Protein AF-A0A2N1M405-F1 (afdb_monomer_lite)

Radius of gyration: 20.28 Å; chains: 1; bounding box: 33×36×59 Å

Sequence (162 aa):
MLTLVSSTKTALKESILSHIDNSETHIDNQEINDLDIWDINIDNNKFTFIDLIKGFIPKNLSHFIDHFSKQKKLTSKILYQFRMKMGHHIFHEYWLKRCQEMEKKDKDLGINKNLKKRHYGVDCLYRLRQQSTINKYEDLIGIRNNIYYGSDILGYYDSCTP

Structure (mmCIF, N/CA/C/O backbone):
data_AF-A0A2N1M405-F1
#
_entry.id   AF-A0A2N1M405-F1
#
loop_
_atom_site.group_PDB
_atom_site.id
_atom_site.type_symbol
_atom_site.label_atom_id
_atom_site.label_alt_id
_atom_site.label_comp_id
_atom_site.label_asym_id
_atom_site.label_entity_id
_atom_site.label_seq_id
_atom_site.pdbx_PDB_ins_code
_atom_site.Cartn_x
_atom_site.Cartn_y
_atom_site.Cartn_z
_atom_site.occupancy
_atom_site.B_iso_or_equiv
_atom_site.auth_seq_id
_atom_site.auth_comp_id
_atom_site.auth_asym_id
_atom_site.auth_atom_id
_atom_site.pdbx_PDB_model_num
ATOM 1 N N . MET A 1 1 ? 8.807 -7.601 0.380 1.00 72.06 1 MET A N 1
ATOM 2 C CA . MET A 1 1 ? 7.364 -7.778 0.670 1.00 72.06 1 MET A CA 1
ATOM 3 C C . MET A 1 1 ? 7.105 -7.894 2.165 1.00 72.06 1 MET A C 1
ATOM 5 O O . MET A 1 1 ? 6.517 -6.971 2.701 1.00 72.06 1 MET A O 1
ATOM 9 N N . LEU A 1 2 ? 7.611 -8.910 2.876 1.00 79.75 2 LEU A N 1
ATOM 10 C CA . LEU A 1 2 ? 7.424 -9.008 4.340 1.00 79.75 2 LEU A CA 1
ATOM 11 C C . LEU A 1 2 ? 7.992 -7.802 5.119 1.00 79.75 2 LEU A C 1
ATOM 13 O O . LEU A 1 2 ? 7.350 -7.291 6.032 1.00 79.75 2 LEU A O 1
ATOM 17 N N . THR A 1 3 ? 9.149 -7.284 4.698 1.00 86.38 3 THR A N 1
ATOM 18 C CA . THR A 1 3 ? 9.740 -6.050 5.246 1.00 86.38 3 THR A CA 1
ATOM 19 C C . THR A 1 3 ? 8.859 -4.818 5.026 1.00 86.38 3 THR A C 1
ATOM 21 O O . THR A 1 3 ? 8.759 -3.978 5.913 1.00 86.38 3 THR A O 1
ATOM 24 N N . LEU A 1 4 ? 8.177 -4.738 3.877 1.00 89.69 4 LEU A N 1
ATOM 25 C CA . LEU A 1 4 ? 7.254 -3.654 3.538 1.00 89.69 4 LEU A CA 1
ATOM 26 C C . LEU A 1 4 ? 5.965 -3.726 4.363 1.00 89.69 4 LEU A C 1
ATOM 28 O O . LEU A 1 4 ? 5.476 -2.700 4.823 1.00 89.69 4 LEU A O 1
ATOM 32 N N . VAL A 1 5 ? 5.422 -4.926 4.578 1.00 93.62 5 VAL A N 1
ATOM 33 C CA . VAL A 1 5 ? 4.269 -5.115 5.471 1.00 93.62 5 VAL A CA 1
ATOM 34 C C . VAL A 1 5 ? 4.625 -4.641 6.879 1.00 93.62 5 VAL A C 1
ATOM 36 O O . VAL A 1 5 ? 3.884 -3.858 7.465 1.00 93.62 5 VAL A O 1
ATOM 39 N N . SER A 1 6 ? 5.789 -5.048 7.396 1.00 93.31 6 SER A N 1
ATOM 40 C CA . SER A 1 6 ? 6.266 -4.625 8.718 1.00 93.31 6 SER A CA 1
ATOM 41 C C . SER A 1 6 ? 6.435 -3.103 8.819 1.00 93.31 6 SER A C 1
ATOM 43 O O . SER A 1 6 ? 5.869 -2.483 9.718 1.00 93.31 6 SER A O 1
ATOM 45 N N . SER A 1 7 ? 7.115 -2.466 7.856 1.00 92.56 7 SER A N 1
ATOM 46 C CA . SER A 1 7 ? 7.279 -1.004 7.856 1.00 92.56 7 SER A CA 1
ATOM 47 C C . SER A 1 7 ? 5.945 -0.263 7.728 1.00 92.56 7 SER A C 1
ATOM 49 O O . SER A 1 7 ? 5.760 0.785 8.345 1.00 92.56 7 SER A O 1
ATOM 51 N N . THR A 1 8 ? 4.983 -0.827 6.994 1.00 95.12 8 THR A N 1
ATOM 52 C CA . THR A 1 8 ? 3.641 -0.248 6.847 1.00 95.12 8 THR A CA 1
ATOM 53 C C . THR A 1 8 ? 2.829 -0.356 8.137 1.00 95.12 8 THR A C 1
ATOM 55 O O . THR A 1 8 ? 2.156 0.605 8.508 1.00 95.12 8 THR A O 1
ATOM 58 N N . LYS A 1 9 ? 2.929 -1.471 8.870 1.00 95.75 9 LYS A N 1
ATOM 59 C CA . LYS A 1 9 ? 2.331 -1.614 10.209 1.00 95.75 9 LYS A CA 1
ATOM 60 C C . LYS A 1 9 ? 2.883 -0.567 11.180 1.00 95.75 9 LYS A C 1
ATOM 62 O O . LYS A 1 9 ? 2.110 0.095 11.871 1.00 95.75 9 LYS A O 1
ATOM 67 N N . THR A 1 10 ? 4.199 -0.354 11.176 1.00 93.88 10 THR A N 1
ATOM 68 C CA . THR A 1 10 ? 4.841 0.705 11.970 1.00 93.88 10 THR A CA 1
ATOM 69 C C . THR A 1 10 ? 4.336 2.090 11.568 1.00 93.88 10 THR A C 1
ATOM 71 O O . THR A 1 10 ? 3.941 2.870 12.431 1.00 93.88 10 THR A O 1
ATOM 74 N N . ALA A 1 11 ? 4.258 2.378 10.265 1.00 94.31 11 ALA A N 1
ATOM 75 C CA . ALA A 1 11 ? 3.746 3.652 9.769 1.00 94.31 11 ALA A CA 1
ATOM 76 C C . ALA A 1 11 ? 2.297 3.912 10.213 1.00 94.31 11 ALA A C 1
ATOM 78 O O . ALA A 1 11 ? 1.979 5.036 10.598 1.00 94.31 11 ALA A O 1
ATOM 79 N N . LEU A 1 12 ? 1.435 2.885 10.209 1.00 95.44 12 LEU A N 1
ATOM 80 C CA . LEU A 1 12 ? 0.066 2.983 10.722 1.00 95.44 12 LEU A CA 1
ATOM 81 C C . LEU A 1 12 ? 0.061 3.364 12.205 1.00 95.44 12 LEU A C 1
ATOM 83 O O . LEU A 1 12 ? -0.598 4.333 12.582 1.00 95.44 12 LEU A O 1
ATOM 87 N N . LYS A 1 13 ? 0.834 2.643 13.027 1.00 93.38 13 LYS A N 1
ATOM 88 C CA . LYS A 1 13 ? 0.937 2.905 14.468 1.00 93.38 13 LYS A CA 1
ATOM 89 C C . LYS A 1 13 ? 1.383 4.337 14.747 1.00 93.38 13 LYS A C 1
ATOM 91 O O . LYS A 1 13 ? 0.720 5.062 15.483 1.00 93.38 13 LYS A O 1
ATOM 96 N N . GLU A 1 14 ? 2.472 4.769 14.120 1.00 92.25 14 GLU A N 1
ATOM 97 C CA . GLU A 1 14 ? 2.995 6.124 14.287 1.00 92.25 14 GLU A CA 1
ATOM 98 C C . GLU A 1 14 ? 2.006 7.198 13.828 1.00 92.25 14 GLU A C 1
ATOM 100 O O . GLU A 1 14 ? 1.925 8.255 14.445 1.00 92.25 14 GLU A O 1
ATOM 105 N N . SER A 1 15 ? 1.272 6.963 12.735 1.00 93.62 15 SER A N 1
ATOM 106 C CA . SER A 1 15 ? 0.279 7.917 12.234 1.00 93.62 15 SER A CA 1
ATOM 107 C C . SER A 1 15 ? -0.887 8.108 13.197 1.00 93.62 15 SER A C 1
ATOM 109 O O . SER A 1 15 ? -1.403 9.222 13.289 1.00 93.62 15 SER A O 1
ATOM 111 N N . ILE A 1 16 ? -1.298 7.055 13.908 1.00 92.56 16 ILE A N 1
ATOM 112 C CA . ILE A 1 16 ? -2.321 7.153 14.953 1.00 92.56 16 ILE A CA 1
ATOM 113 C C . ILE A 1 16 ? -1.750 7.918 16.153 1.00 92.56 16 ILE A C 1
ATOM 115 O O . ILE A 1 16 ? -2.328 8.921 16.568 1.00 92.56 16 ILE A O 1
ATOM 119 N N . LEU A 1 17 ? -0.584 7.501 16.659 1.00 90.25 17 LEU A N 1
ATOM 120 C CA . LEU A 1 17 ? 0.038 8.098 17.846 1.00 90.25 17 LEU A CA 1
ATOM 121 C C . LEU A 1 17 ? 0.400 9.576 17.660 1.00 90.25 17 LEU A C 1
ATOM 123 O O . LEU A 1 17 ? 0.267 10.354 18.593 1.00 90.25 17 LEU A O 1
ATOM 127 N N . SER A 1 18 ? 0.788 10.004 16.455 1.00 89.25 18 SER A N 1
ATOM 128 C CA . SER A 1 18 ? 1.134 11.410 16.205 1.00 89.25 18 SER A CA 1
ATOM 129 C C . SER A 1 18 ? -0.066 12.368 16.213 1.00 89.25 18 SER A C 1
ATOM 131 O O . SER A 1 18 ? 0.123 13.568 16.038 1.00 89.25 18 SER A O 1
ATOM 133 N N . HIS A 1 19 ? -1.297 11.857 16.309 1.00 86.38 19 HIS A N 1
ATOM 134 C CA . HIS A 1 19 ? -2.531 12.649 16.249 1.00 86.38 19 HIS A CA 1
ATOM 135 C C . HIS A 1 19 ? -3.447 12.447 17.459 1.00 86.38 19 HIS A C 1
ATOM 137 O O . HIS A 1 19 ? -4.483 13.110 17.542 1.00 86.38 19 HIS A O 1
ATOM 143 N N . ILE A 1 20 ? -3.100 11.530 18.363 1.00 85.00 20 ILE A N 1
ATOM 144 C CA . ILE A 1 20 ? -3.889 11.204 19.549 1.00 85.00 20 ILE A CA 1
ATOM 145 C C . ILE A 1 20 ? -2.985 11.406 20.762 1.00 85.00 20 ILE A C 1
ATOM 147 O O . ILE A 1 20 ? -2.171 10.554 21.098 1.00 85.00 20 ILE A O 1
ATOM 151 N N . ASP A 1 21 ? -3.122 12.572 21.387 1.00 66.12 21 ASP A N 1
ATOM 152 C CA . ASP A 1 21 ? -2.175 13.128 22.365 1.00 66.12 21 ASP A CA 1
ATOM 153 C C . ASP A 1 21 ? -2.465 12.696 23.817 1.00 66.12 21 ASP A C 1
ATOM 155 O O . ASP A 1 21 ? -2.302 13.464 24.760 1.00 66.12 21 ASP A O 1
ATOM 159 N N . ASN A 1 22 ? -2.941 11.463 24.020 1.00 62.97 22 ASN A N 1
ATOM 160 C CA . ASN A 1 22 ? -3.292 10.968 25.353 1.00 62.97 22 ASN A CA 1
ATOM 161 C C . ASN A 1 22 ? -2.322 9.876 25.799 1.00 62.97 22 ASN A C 1
ATOM 163 O O . ASN A 1 22 ? -2.239 8.825 25.159 1.00 62.97 22 ASN A O 1
ATOM 167 N N . SER A 1 23 ? -1.695 10.085 26.961 1.00 59.22 23 SER A N 1
ATOM 168 C CA . SER A 1 23 ? -0.844 9.130 27.692 1.00 59.22 23 SER A CA 1
ATOM 169 C C . SER A 1 23 ? -1.508 7.775 27.989 1.00 59.22 23 SER A C 1
ATOM 171 O O . SER A 1 23 ? -0.832 6.847 28.419 1.00 59.22 23 SER A O 1
ATOM 173 N N . GLU A 1 24 ? -2.815 7.648 27.748 1.00 60.34 24 GLU A N 1
ATOM 174 C CA . GLU A 1 24 ? -3.619 6.437 27.948 1.00 60.34 24 GLU A CA 1
ATOM 175 C C . GLU A 1 24 ? -3.900 5.648 26.655 1.00 60.34 24 GLU A C 1
ATOM 177 O O . GLU A 1 24 ? -4.451 4.550 26.716 1.00 60.34 24 GLU A O 1
ATOM 182 N N . THR A 1 25 ? -3.543 6.167 25.473 1.00 70.62 25 THR A N 1
ATOM 183 C CA . THR A 1 25 ? -3.842 5.479 24.204 1.00 70.62 25 THR A CA 1
ATOM 184 C C . THR A 1 25 ? -2.810 4.388 23.939 1.00 70.62 25 THR A C 1
ATOM 186 O O . THR A 1 25 ? -1.793 4.609 23.280 1.00 70.62 25 THR A O 1
ATOM 189 N N . HIS A 1 26 ? -3.066 3.190 24.457 1.00 77.19 26 HIS A N 1
ATOM 190 C CA . HIS A 1 26 ? -2.270 2.010 24.148 1.00 77.19 26 HIS A CA 1
ATOM 191 C C . HIS A 1 26 ? -2.785 1.351 22.864 1.00 77.19 26 HIS A C 1
ATOM 193 O O . HIS A 1 26 ? -3.919 0.884 22.819 1.00 77.19 26 HIS A O 1
ATOM 199 N N . ILE A 1 27 ? -1.945 1.307 21.828 1.00 84.06 27 ILE A N 1
ATOM 200 C CA . ILE A 1 27 ? -2.219 0.540 20.607 1.00 84.06 27 ILE A CA 1
ATOM 201 C C . ILE A 1 27 ? -1.428 -0.758 20.693 1.00 84.06 27 ILE A C 1
ATOM 203 O O . ILE A 1 27 ? -0.187 -0.737 20.619 1.00 84.06 27 ILE A O 1
ATOM 207 N N . ASP A 1 28 ? -2.141 -1.873 20.836 1.00 86.62 28 ASP A N 1
ATOM 208 C CA . ASP A 1 28 ? -1.515 -3.185 20.832 1.00 86.62 28 ASP A CA 1
ATOM 209 C C . ASP A 1 28 ? -1.042 -3.528 19.410 1.00 86.62 28 ASP A C 1
ATOM 211 O O . ASP A 1 28 ? -1.740 -3.343 18.410 1.00 86.62 28 ASP A O 1
ATOM 215 N N . ASN A 1 29 ? 0.188 -4.031 19.308 1.00 88.25 29 ASN A N 1
ATOM 216 C CA . ASN A 1 29 ? 0.705 -4.535 18.042 1.00 88.25 29 ASN A CA 1
ATOM 217 C C . ASN A 1 29 ? -0.132 -5.718 17.538 1.00 88.25 29 ASN A C 1
ATOM 219 O O . ASN A 1 29 ? -0.214 -5.912 16.325 1.00 88.25 29 ASN A O 1
ATOM 223 N N . GLN A 1 30 ? -0.750 -6.486 18.442 1.00 91.56 30 GLN A N 1
ATOM 224 C CA . GLN A 1 30 ? -1.631 -7.581 18.063 1.00 91.56 30 GLN A CA 1
ATOM 225 C C . GLN A 1 30 ? -2.883 -7.074 17.337 1.00 91.56 30 GLN A C 1
ATOM 227 O O . GLN A 1 30 ? -3.176 -7.570 16.255 1.00 91.56 30 GLN A O 1
ATOM 232 N N . GLU A 1 31 ? -3.527 -6.007 17.821 1.00 91.56 31 GLU A N 1
ATOM 233 C CA . GLU A 1 31 ? -4.692 -5.407 17.149 1.00 91.56 31 GLU A CA 1
ATOM 234 C C . GLU A 1 31 ? -4.364 -4.935 15.724 1.00 91.56 31 GLU A C 1
ATOM 236 O O . GLU A 1 31 ? -5.164 -5.096 14.804 1.00 91.56 31 GLU A O 1
ATOM 241 N N . ILE A 1 32 ? -3.158 -4.390 15.511 1.00 94.44 32 ILE A N 1
ATOM 242 C CA . ILE A 1 32 ? -2.683 -4.041 14.165 1.00 94.44 32 ILE A CA 1
ATOM 243 C C . ILE A 1 32 ? -2.473 -5.304 13.327 1.00 94.44 32 ILE A C 1
ATOM 245 O O . ILE A 1 32 ? -2.821 -5.315 12.147 1.00 94.44 32 ILE A O 1
ATOM 249 N N . ASN A 1 33 ? -1.880 -6.354 13.896 1.00 93.69 33 ASN A N 1
ATOM 250 C CA . ASN A 1 33 ? -1.606 -7.604 13.189 1.00 93.69 33 ASN A CA 1
ATOM 251 C C . ASN A 1 33 ? -2.879 -8.343 12.765 1.00 93.69 33 ASN A C 1
ATOM 253 O O . ASN A 1 33 ? -2.858 -8.965 11.703 1.00 93.69 33 ASN A O 1
ATOM 257 N N . ASP A 1 34 ? -3.949 -8.224 13.547 1.00 94.00 34 ASP A N 1
ATOM 258 C CA . ASP A 1 34 ? -5.231 -8.895 13.328 1.00 94.00 34 ASP A CA 1
ATOM 259 C C . ASP A 1 34 ? -6.081 -8.237 12.226 1.00 94.00 34 ASP A C 1
ATOM 261 O O . ASP A 1 34 ? -7.094 -8.793 11.799 1.00 94.00 34 ASP A O 1
ATOM 265 N N . LEU A 1 35 ? -5.676 -7.067 11.715 1.00 94.50 35 LEU A N 1
ATOM 266 C CA . LEU A 1 35 ? -6.322 -6.472 10.547 1.00 94.50 35 LEU A CA 1
ATOM 267 C C . LEU A 1 35 ? -6.145 -7.376 9.318 1.00 94.50 35 LEU A C 1
ATOM 269 O O . LEU A 1 35 ? -5.031 -7.597 8.842 1.00 94.50 35 LEU A O 1
ATOM 273 N N . ASP A 1 36 ? -7.261 -7.813 8.735 1.00 92.62 36 ASP A N 1
ATOM 274 C CA . ASP A 1 36 ? -7.297 -8.588 7.487 1.00 92.62 36 ASP A CA 1
ATOM 275 C C . ASP A 1 36 ? -7.034 -7.699 6.254 1.00 92.62 36 ASP A C 1
ATOM 277 O O . ASP A 1 36 ? -7.907 -7.437 5.429 1.00 92.62 36 ASP A O 1
ATOM 281 N N . ILE A 1 37 ? -5.838 -7.107 6.206 1.00 94.50 37 ILE A N 1
ATOM 282 C CA . ILE A 1 37 ? -5.365 -6.213 5.135 1.00 94.50 37 ILE A CA 1
ATOM 283 C C . ILE A 1 37 ? -3.900 -6.477 4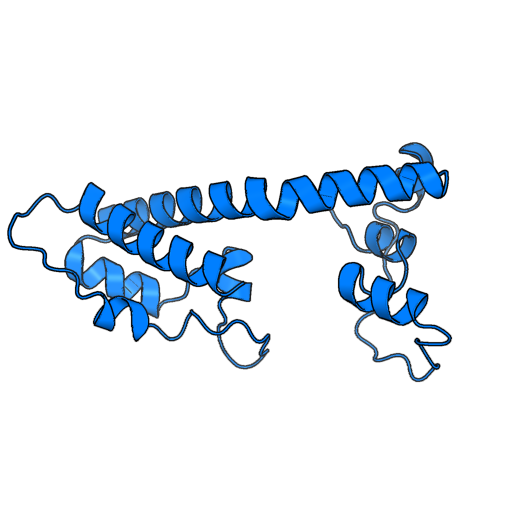.754 1.00 94.50 37 ILE A C 1
ATOM 285 O O . ILE A 1 37 ? -3.354 -5.793 3.891 1.00 94.50 37 ILE A O 1
ATOM 289 N N . TRP A 1 38 ? -3.242 -7.432 5.422 1.00 95.31 38 TRP A N 1
ATOM 290 C CA . TRP A 1 38 ? -1.800 -7.680 5.305 1.00 95.31 38 TRP A CA 1
ATOM 291 C C . TRP A 1 38 ? -1.432 -8.835 4.369 1.00 95.31 38 TRP A C 1
ATOM 293 O O . TRP A 1 38 ? -0.241 -9.071 4.159 1.00 95.31 38 TRP A O 1
ATOM 303 N N . ASP A 1 39 ? -2.414 -9.552 3.810 1.00 92.81 39 ASP A N 1
ATOM 304 C CA . ASP A 1 39 ? -2.146 -10.650 2.878 1.00 92.81 39 ASP A CA 1
ATOM 305 C C . ASP A 1 39 ? -1.472 -10.120 1.609 1.00 92.81 39 ASP A C 1
ATOM 307 O O . ASP A 1 39 ? -1.948 -9.189 0.961 1.00 92.81 39 ASP A O 1
ATOM 311 N N . ILE A 1 40 ? -0.334 -10.711 1.268 1.00 91.06 40 ILE A N 1
ATOM 312 C CA . ILE A 1 40 ? 0.487 -10.317 0.125 1.00 91.06 40 ILE A CA 1
ATOM 313 C C . ILE A 1 40 ? 0.104 -11.046 -1.165 1.00 91.06 40 ILE A C 1
ATOM 315 O O . ILE A 1 40 ? 0.581 -10.668 -2.237 1.00 91.06 40 ILE A O 1
ATOM 319 N N . ASN A 1 41 ? -0.717 -12.092 -1.069 1.00 87.69 41 ASN A N 1
ATOM 320 C CA . ASN A 1 41 ? -1.177 -12.850 -2.221 1.00 87.69 41 ASN A CA 1
ATOM 321 C C . ASN A 1 41 ? -2.357 -12.129 -2.859 1.00 87.69 41 ASN A C 1
ATOM 323 O O . ASN A 1 41 ? -3.303 -11.758 -2.173 1.00 87.69 41 ASN A O 1
ATOM 327 N N . ILE A 1 42 ? -2.300 -11.941 -4.177 1.00 83.31 42 ILE A N 1
ATOM 328 C CA . ILE A 1 42 ? -3.407 -11.346 -4.925 1.00 83.31 42 ILE A CA 1
ATOM 329 C C . ILE A 1 42 ? -4.594 -12.305 -4.874 1.00 83.31 42 ILE A C 1
ATOM 331 O O . ILE A 1 42 ? -4.477 -13.465 -5.265 1.00 83.31 42 ILE A O 1
ATOM 335 N N . ASP A 1 43 ? -5.738 -11.786 -4.455 1.00 81.94 43 ASP A N 1
ATOM 336 C CA . ASP A 1 43 ? -7.012 -12.485 -4.451 1.00 81.94 43 ASP A CA 1
ATOM 337 C C . ASP A 1 43 ? -8.084 -11.506 -4.936 1.00 81.94 43 ASP A C 1
ATOM 339 O O . ASP A 1 43 ? -8.159 -10.373 -4.474 1.00 81.94 43 ASP A O 1
ATOM 343 N N . ASN A 1 44 ? -8.887 -11.921 -5.913 1.00 84.12 44 ASN A N 1
ATOM 344 C CA . ASN A 1 44 ? -9.929 -11.066 -6.484 1.00 84.12 44 ASN A CA 1
ATOM 345 C C . ASN A 1 44 ? -11.202 -11.032 -5.627 1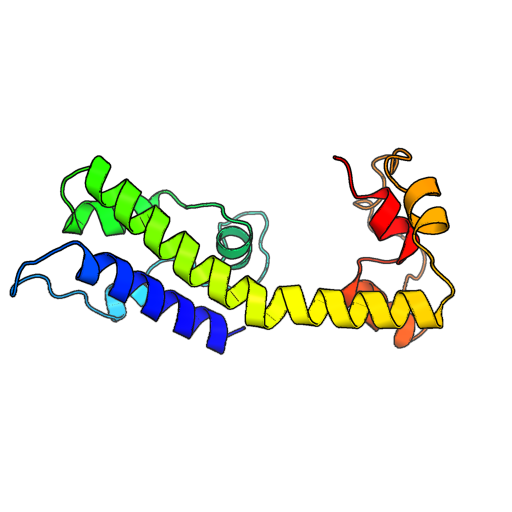.00 84.12 44 ASN A C 1
ATOM 347 O O . ASN A 1 44 ? -12.074 -10.202 -5.873 1.00 84.12 44 ASN A O 1
ATOM 351 N N . ASN A 1 45 ? -11.328 -11.938 -4.655 1.00 89.31 45 ASN A N 1
ATOM 352 C CA . ASN A 1 45 ? -12.525 -12.089 -3.833 1.00 89.31 45 ASN A CA 1
ATOM 353 C C . ASN A 1 45 ? -12.401 -11.419 -2.460 1.00 89.31 45 ASN A C 1
ATOM 355 O O . ASN A 1 45 ? -13.395 -11.321 -1.741 1.00 89.31 45 ASN A O 1
ATOM 359 N N . LYS A 1 46 ? -11.205 -10.957 -2.081 1.00 89.12 46 LYS A N 1
ATOM 360 C CA . LYS A 1 46 ? -10.957 -10.286 -0.802 1.00 89.12 46 LYS A CA 1
ATOM 361 C C . LYS A 1 46 ? -9.989 -9.125 -0.965 1.00 89.12 46 LYS A C 1
ATOM 363 O O . LYS A 1 46 ? -9.250 -9.040 -1.937 1.00 89.12 46 LYS A O 1
ATOM 368 N N . PHE A 1 47 ? -10.002 -8.230 0.014 1.00 91.50 47 PHE A N 1
ATOM 369 C CA . PHE A 1 47 ? -9.042 -7.140 0.078 1.00 91.50 47 PHE A CA 1
ATOM 370 C C . PHE A 1 47 ? -7.661 -7.679 0.466 1.00 91.50 47 PHE A C 1
ATOM 372 O O . PHE A 1 47 ? -7.546 -8.495 1.377 1.00 91.50 47 PHE A O 1
ATOM 379 N N . THR A 1 48 ? -6.611 -7.201 -0.197 1.00 93.19 48 THR A N 1
ATOM 380 C CA . THR A 1 48 ? -5.231 -7.627 0.069 1.00 93.19 48 THR A CA 1
ATOM 381 C C . THR A 1 48 ? -4.321 -6.428 0.312 1.00 93.19 48 THR A C 1
ATOM 383 O O . THR A 1 48 ? -4.644 -5.283 -0.014 1.00 93.19 48 THR A O 1
ATOM 386 N N . PHE A 1 49 ? -3.120 -6.681 0.826 1.00 93.88 49 PHE A N 1
ATOM 387 C CA . PHE A 1 49 ? -2.092 -5.655 0.988 1.00 93.88 49 PHE A CA 1
ATOM 388 C C . PHE A 1 49 ? -1.723 -4.994 -0.345 1.00 93.88 49 PHE A C 1
ATOM 390 O O . PHE A 1 49 ? -1.383 -3.812 -0.392 1.00 93.88 49 PHE A O 1
ATOM 397 N N . ILE A 1 50 ? -1.841 -5.728 -1.454 1.00 90.50 50 ILE A N 1
ATOM 398 C CA . ILE A 1 50 ? -1.632 -5.186 -2.797 1.00 90.50 50 ILE A CA 1
ATOM 399 C C . ILE A 1 50 ? -2.651 -4.084 -3.115 1.00 90.50 50 ILE A C 1
ATOM 401 O O . ILE A 1 50 ? -2.299 -3.086 -3.745 1.00 90.50 50 ILE A O 1
ATOM 405 N N . ASP A 1 51 ? -3.896 -4.215 -2.664 1.00 90.06 51 ASP A N 1
ATOM 406 C CA . ASP A 1 51 ? -4.931 -3.202 -2.888 1.00 90.06 51 ASP A CA 1
ATOM 407 C C . ASP A 1 51 ? -4.706 -1.966 -2.017 1.00 90.06 51 ASP A C 1
ATOM 409 O O . ASP A 1 51 ? -4.895 -0.837 -2.480 1.00 90.06 51 ASP A O 1
ATOM 413 N N . LEU A 1 52 ? -4.170 -2.162 -0.810 1.00 92.19 52 LEU A N 1
ATOM 414 C CA . LEU A 1 52 ? -3.695 -1.071 0.037 1.00 92.19 52 LEU A CA 1
ATOM 415 C C . LEU A 1 52 ? -2.559 -0.285 -0.635 1.00 92.19 52 LEU A C 1
ATOM 417 O O . LEU A 1 52 ? -2.612 0.943 -0.691 1.00 92.19 52 LEU A O 1
ATOM 421 N N . ILE A 1 53 ? -1.575 -0.978 -1.222 1.00 90.25 53 ILE A N 1
ATOM 422 C CA . ILE A 1 53 ? -0.481 -0.363 -1.996 1.00 90.25 53 ILE A CA 1
ATOM 423 C C . ILE A 1 53 ? -1.023 0.450 -3.182 1.00 90.25 53 ILE A C 1
ATOM 425 O O . ILE A 1 53 ? -0.533 1.549 -3.447 1.00 90.25 53 ILE A O 1
ATOM 429 N N . LYS A 1 54 ? -2.047 -0.058 -3.882 1.00 84.94 54 LYS A N 1
ATOM 430 C CA . LYS A 1 54 ? -2.725 0.662 -4.978 1.00 84.94 54 LYS A CA 1
ATOM 431 C C . LYS A 1 54 ? -3.495 1.898 -4.495 1.00 84.94 54 LYS A C 1
ATOM 433 O O . LYS A 1 54 ? -3.897 2.726 -5.309 1.00 84.94 54 LYS A O 1
ATOM 438 N N . GLY A 1 55 ? -3.678 2.051 -3.185 1.00 86.12 55 GLY A N 1
ATOM 439 C CA . GLY A 1 55 ? -4.291 3.217 -2.562 1.00 86.12 55 GLY A CA 1
ATOM 440 C C . GLY A 1 55 ? -5.754 3.037 -2.174 1.00 86.12 55 GLY A C 1
ATOM 441 O O . GLY A 1 55 ? -6.373 4.027 -1.780 1.00 86.12 55 GLY A O 1
ATOM 442 N N . PHE A 1 56 ? -6.304 1.822 -2.252 1.00 91.12 56 PHE A N 1
ATOM 443 C CA . PHE A 1 56 ? -7.624 1.533 -1.702 1.00 91.12 56 PHE A CA 1
ATOM 444 C C . PHE A 1 56 ? -7.548 1.465 -0.175 1.00 91.12 56 PHE A C 1
ATOM 446 O O . PHE A 1 56 ? -6.644 0.852 0.385 1.00 91.12 56 PHE A O 1
ATOM 453 N N . ILE A 1 57 ? -8.508 2.090 0.505 1.00 93.31 57 ILE A N 1
ATOM 454 C CA . ILE A 1 57 ? -8.599 2.077 1.967 1.00 93.31 57 ILE A CA 1
ATOM 455 C C . ILE A 1 57 ? -9.826 1.255 2.360 1.00 93.31 57 ILE A C 1
ATOM 457 O O . ILE A 1 57 ? -10.947 1.654 2.034 1.00 93.31 57 ILE A O 1
ATOM 461 N N . PRO A 1 58 ? -9.653 0.119 3.051 1.00 94.62 58 PRO A N 1
ATOM 462 C CA . PRO A 1 58 ? -10.775 -0.715 3.426 1.00 94.62 58 PRO A CA 1
ATOM 463 C C . PRO A 1 58 ? -11.510 -0.125 4.638 1.00 94.62 58 PRO A C 1
ATOM 465 O O . PRO A 1 58 ? -10.962 0.612 5.468 1.00 94.62 58 PRO A O 1
ATOM 468 N N . LYS A 1 59 ? -12.801 -0.447 4.738 1.00 93.00 59 LYS A N 1
ATOM 469 C CA . LYS A 1 59 ? -13.685 0.091 5.779 1.00 93.00 59 LYS A CA 1
ATOM 470 C C . LYS A 1 59 ? -13.256 -0.348 7.187 1.00 93.00 59 LYS A C 1
ATOM 472 O O . LYS A 1 59 ? -13.363 0.445 8.117 1.00 93.00 59 LYS A O 1
ATOM 477 N N . ASN A 1 60 ? -12.736 -1.569 7.339 1.00 93.94 60 ASN A N 1
ATOM 478 C CA . ASN A 1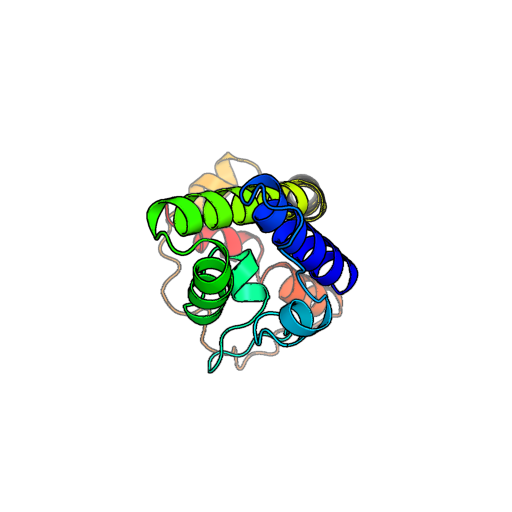 60 ? -12.217 -2.085 8.612 1.00 93.94 60 ASN A CA 1
ATOM 479 C C . ASN A 1 60 ? -11.046 -1.240 9.149 1.00 93.94 60 ASN A C 1
ATOM 481 O O . ASN A 1 60 ? -11.056 -0.891 10.323 1.00 93.94 60 ASN A O 1
ATOM 485 N N . LEU A 1 61 ? -10.109 -0.815 8.294 1.00 95.75 61 LEU A N 1
ATOM 486 C CA . LEU A 1 61 ? -9.010 0.078 8.676 1.00 95.75 61 LEU A CA 1
ATOM 487 C C . LEU A 1 61 ? -9.530 1.447 9.131 1.00 95.75 61 LEU A C 1
ATOM 489 O O . LEU A 1 61 ? -9.053 2.010 10.115 1.00 95.75 61 LEU A O 1
ATOM 493 N N . SER A 1 62 ? -10.540 1.974 8.436 1.00 95.06 62 SER A N 1
ATOM 494 C CA . SER A 1 62 ? -11.166 3.242 8.823 1.00 95.06 62 SER A CA 1
ATOM 495 C C . SER A 1 62 ? -11.846 3.137 10.191 1.00 95.06 62 SER A C 1
ATOM 497 O O . SER A 1 62 ? -11.662 4.019 11.022 1.00 95.06 62 SER A O 1
ATOM 499 N N . HIS A 1 63 ? -12.577 2.047 10.450 1.00 94.00 63 HIS A N 1
ATOM 500 C CA . HIS A 1 63 ? -13.205 1.789 11.751 1.00 94.00 63 HIS A CA 1
ATOM 501 C C . HIS A 1 63 ? -12.193 1.579 12.875 1.00 94.00 63 HIS A C 1
ATOM 503 O O . HIS A 1 63 ? -12.396 2.094 13.971 1.00 94.00 63 HIS A O 1
ATOM 509 N N . PHE A 1 64 ? -11.099 0.872 12.596 1.00 94.62 64 PHE A N 1
ATOM 510 C CA . PHE A 1 64 ? -10.005 0.692 13.543 1.00 94.62 64 PHE A CA 1
ATOM 511 C C . PHE A 1 64 ? -9.450 2.044 14.011 1.00 94.62 64 PHE A C 1
ATOM 513 O O . PHE A 1 64 ? -9.347 2.296 15.204 1.00 94.62 64 PHE A O 1
ATOM 520 N N . ILE A 1 65 ? -9.182 2.971 13.087 1.00 94.00 65 ILE A N 1
ATOM 521 C CA . ILE A 1 65 ? -8.682 4.313 13.433 1.00 94.00 65 ILE A CA 1
ATOM 522 C C . ILE A 1 65 ? -9.770 5.176 14.099 1.00 94.00 65 ILE A C 1
ATOM 524 O O . ILE A 1 65 ? -9.478 5.996 14.977 1.00 94.00 65 ILE A O 1
ATOM 528 N N . ASP A 1 66 ? -11.031 5.024 13.690 1.00 92.38 66 ASP A N 1
ATOM 529 C CA . ASP A 1 66 ? -12.172 5.735 14.283 1.00 92.38 66 ASP A CA 1
ATOM 530 C C . ASP A 1 66 ? -12.340 5.396 15.773 1.00 92.38 66 ASP A C 1
ATOM 532 O O . ASP A 1 66 ? -12.630 6.291 16.566 1.00 92.38 66 ASP A O 1
ATOM 536 N N . HIS A 1 67 ? -12.038 4.155 16.180 1.00 89.94 67 HIS A N 1
ATOM 537 C CA . HIS A 1 67 ? -12.063 3.727 17.584 1.00 89.94 67 HIS A CA 1
ATOM 538 C C . HIS A 1 67 ? -11.184 4.604 18.491 1.00 89.94 67 HIS A C 1
ATOM 540 O O . HIS A 1 67 ? -11.607 5.005 19.577 1.00 89.94 67 HIS A O 1
ATOM 546 N N . PHE A 1 68 ? -9.986 4.961 18.020 1.00 88.19 68 PHE A N 1
ATOM 547 C CA . PHE A 1 68 ? -9.064 5.808 18.776 1.00 88.19 68 PHE A CA 1
ATOM 548 C C . PHE A 1 68 ? -9.389 7.297 18.623 1.00 88.19 68 PHE A C 1
ATOM 550 O O . PHE A 1 68 ? -9.355 8.056 19.590 1.00 88.19 68 PHE A O 1
ATOM 557 N N . SER A 1 69 ? -9.704 7.735 17.403 1.00 87.75 69 SER A N 1
ATOM 558 C CA . SER A 1 69 ? -9.867 9.161 17.095 1.00 87.75 69 SER A CA 1
ATOM 559 C C . SER A 1 69 ? -11.213 9.747 17.531 1.00 87.75 69 SER A C 1
ATOM 561 O O . SER A 1 69 ? -11.287 10.950 17.787 1.00 87.75 69 SER A O 1
ATOM 563 N N . LYS A 1 70 ? -12.277 8.930 17.596 1.00 83.25 70 LYS A N 1
ATOM 564 C CA . LYS A 1 70 ? -13.660 9.301 17.969 1.00 83.25 70 LYS A CA 1
ATOM 565 C C . LYS A 1 70 ? -14.252 10.473 17.165 1.00 83.25 70 LYS A C 1
ATOM 567 O O . LYS A 1 70 ? -15.279 11.040 17.536 1.00 83.25 70 LYS A O 1
ATOM 572 N N . GLN A 1 71 ? -13.598 10.869 16.073 1.00 87.69 71 GLN A N 1
ATOM 573 C CA . GLN A 1 71 ? -13.938 12.020 15.247 1.00 87.69 71 GLN A CA 1
ATOM 574 C C . GLN A 1 71 ? -13.536 11.748 13.797 1.00 87.69 71 GLN A C 1
ATOM 576 O O . GLN A 1 71 ? -12.351 11.754 13.461 1.00 87.69 71 GLN A O 1
ATOM 581 N N . LYS A 1 72 ? -14.522 11.663 12.896 1.00 89.81 72 LYS A N 1
ATOM 582 C CA . LYS A 1 72 ? -14.308 11.378 11.462 1.00 89.81 72 LYS A CA 1
ATOM 583 C C . L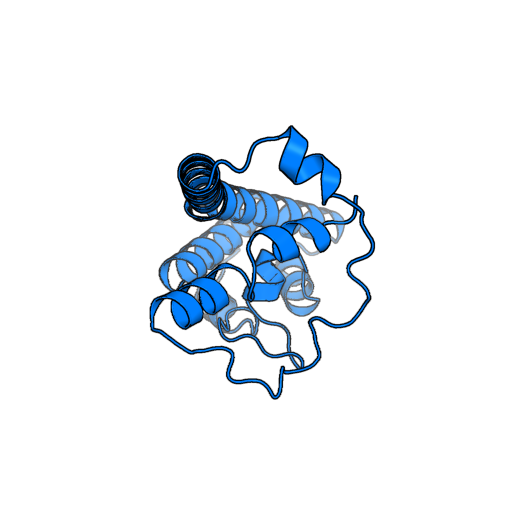YS A 1 72 ? -13.257 12.268 10.788 1.00 89.81 72 LYS A C 1
ATOM 585 O O . LYS A 1 72 ? -12.501 11.816 9.925 1.00 89.81 72 LYS A O 1
ATOM 590 N N . LYS A 1 73 ? -13.199 13.552 11.166 1.00 92.69 73 LYS A N 1
ATOM 591 C CA . LYS A 1 73 ? -12.219 14.510 10.624 1.00 92.69 73 LYS A CA 1
ATOM 592 C C . LYS A 1 73 ? -10.790 14.138 11.028 1.00 92.69 73 LYS A C 1
ATOM 594 O O . LYS A 1 73 ? -9.878 14.273 10.217 1.00 92.69 73 LYS A O 1
ATOM 599 N N . LEU A 1 74 ? -10.600 13.665 12.258 1.00 92.69 74 LEU A N 1
ATOM 600 C CA . LEU A 1 74 ? -9.310 13.206 12.758 1.00 92.69 74 LEU A CA 1
ATOM 601 C C . LEU A 1 74 ? -8.932 11.855 12.137 1.00 92.69 74 LEU A C 1
ATOM 603 O O . LEU A 1 74 ? -7.815 11.724 11.647 1.00 92.69 74 LEU A O 1
ATOM 607 N N . THR A 1 75 ? -9.877 10.915 12.023 1.00 94.81 75 THR A N 1
ATOM 608 C CA . THR A 1 75 ? -9.690 9.647 11.291 1.00 94.81 75 THR A CA 1
ATOM 609 C C . THR A 1 75 ? -9.174 9.891 9.874 1.00 94.81 75 THR A C 1
ATOM 611 O O . THR A 1 75 ? -8.196 9.285 9.446 1.00 94.81 75 THR A O 1
ATOM 614 N N . SER A 1 76 ? -9.787 10.841 9.160 1.00 94.69 76 SER A N 1
ATOM 615 C CA . SER A 1 76 ? -9.396 11.199 7.792 1.00 94.69 76 SER A CA 1
ATOM 616 C C . SER A 1 76 ? -7.978 11.777 7.726 1.00 94.69 76 SER A C 1
ATOM 618 O O . SER A 1 76 ? -7.222 11.450 6.812 1.00 94.69 76 SER A O 1
ATOM 620 N N . LYS A 1 77 ? -7.584 12.603 8.707 1.00 95.25 77 LYS A N 1
ATOM 621 C CA . LYS A 1 77 ? -6.211 13.128 8.811 1.00 95.25 77 LYS A CA 1
ATOM 622 C C . LYS A 1 77 ? -5.194 12.015 9.072 1.00 95.25 77 LYS A C 1
ATOM 624 O O . LYS A 1 77 ? -4.155 11.992 8.416 1.00 95.25 77 LYS A O 1
ATOM 629 N N . ILE A 1 78 ? -5.503 11.089 9.980 1.00 95.69 78 ILE A N 1
ATOM 630 C CA . ILE A 1 78 ? -4.638 9.946 10.298 1.00 95.69 78 ILE A CA 1
ATOM 631 C C . ILE A 1 78 ? -4.470 9.050 9.067 1.00 95.69 78 ILE A C 1
ATOM 633 O O . ILE A 1 78 ? -3.342 8.729 8.701 1.00 95.69 78 ILE A O 1
ATOM 637 N N . LEU A 1 79 ? -5.566 8.710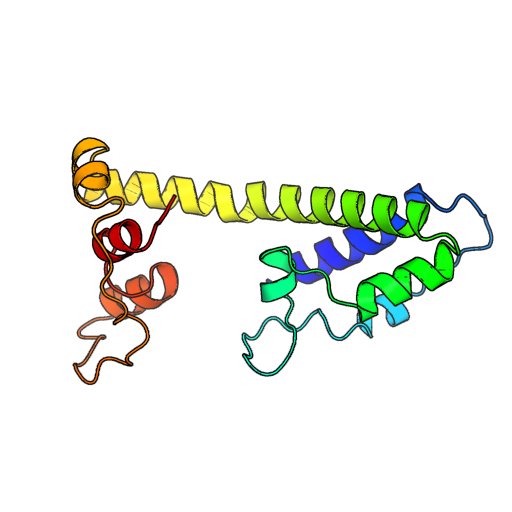 8.380 1.00 95.94 79 LEU A N 1
ATOM 638 C CA . LEU A 1 79 ? -5.542 7.928 7.140 1.00 95.94 79 LEU A CA 1
ATOM 639 C C . LEU A 1 79 ? -4.706 8.599 6.046 1.00 95.94 79 LEU A C 1
ATOM 641 O O . LEU A 1 79 ? -3.919 7.932 5.376 1.00 95.94 79 LEU A O 1
ATOM 645 N N . TYR A 1 80 ? -4.844 9.917 5.880 1.00 94.88 80 TYR A N 1
ATOM 646 C CA . TYR A 1 80 ? -4.030 10.680 4.938 1.00 94.88 80 TYR A CA 1
ATOM 647 C C . TYR A 1 80 ? -2.539 10.579 5.279 1.00 94.88 80 TYR A C 1
ATOM 649 O O . TYR A 1 80 ? -1.732 10.240 4.417 1.00 94.88 80 TYR A O 1
ATOM 657 N N . GLN A 1 81 ? -2.169 10.807 6.540 1.00 95.12 81 GLN A N 1
ATOM 658 C CA . GLN A 1 81 ? -0.776 10.747 6.990 1.00 95.12 81 GLN A CA 1
ATOM 659 C C . GLN A 1 81 ? -0.186 9.342 6.853 1.00 95.12 81 GLN A C 1
ATOM 661 O O . GLN A 1 81 ? 0.932 9.184 6.364 1.00 95.12 81 GLN A O 1
ATOM 666 N N . PHE A 1 82 ? -0.961 8.317 7.207 1.00 95.88 82 PHE A N 1
ATOM 667 C CA . PHE A 1 82 ? -0.598 6.920 6.997 1.00 95.88 82 PHE A CA 1
ATOM 668 C C . PHE A 1 82 ? -0.327 6.632 5.514 1.00 95.88 82 PHE A C 1
ATOM 670 O O . PHE A 1 82 ? 0.740 6.123 5.161 1.00 95.88 82 PHE A O 1
ATOM 677 N N . ARG A 1 83 ? -1.248 7.036 4.628 1.00 94.38 83 ARG A N 1
ATOM 678 C CA . ARG A 1 83 ? -1.104 6.866 3.176 1.00 94.38 83 ARG A CA 1
ATOM 679 C C . ARG A 1 83 ? 0.123 7.594 2.634 1.00 94.38 83 ARG A C 1
ATOM 681 O O . ARG A 1 83 ? 0.809 7.043 1.779 1.00 94.38 83 ARG A O 1
ATOM 688 N N . MET A 1 84 ? 0.422 8.795 3.128 1.00 93.44 84 MET A N 1
ATOM 689 C CA . MET A 1 84 ? 1.607 9.552 2.718 1.00 93.44 84 MET A CA 1
ATOM 690 C C . MET A 1 84 ? 2.904 8.857 3.140 1.00 93.44 84 MET A C 1
ATOM 692 O O . MET A 1 84 ? 3.794 8.697 2.307 1.00 93.44 84 MET A O 1
ATOM 696 N N . LYS A 1 85 ? 3.005 8.381 4.390 1.00 93.31 85 LYS A N 1
ATOM 697 C CA . LYS A 1 85 ? 4.179 7.633 4.875 1.00 93.31 85 LYS A CA 1
ATOM 698 C C . LYS A 1 85 ? 4.406 6.348 4.078 1.00 93.31 85 LYS A C 1
ATOM 700 O O . LYS A 1 85 ? 5.501 6.119 3.565 1.00 93.31 85 LYS A O 1
ATOM 705 N N . MET A 1 86 ? 3.355 5.539 3.934 1.00 93.12 86 MET A N 1
ATOM 706 C CA . MET A 1 86 ? 3.397 4.293 3.170 1.00 93.12 86 MET A CA 1
ATOM 707 C C . MET A 1 86 ? 3.752 4.563 1.701 1.00 93.12 86 MET A C 1
ATOM 709 O O . MET A 1 86 ? 4.670 3.949 1.159 1.00 93.12 86 MET A O 1
ATOM 713 N N . GLY A 1 87 ? 3.070 5.519 1.065 1.00 90.56 87 GLY A N 1
ATOM 714 C CA . GLY A 1 87 ? 3.288 5.885 -0.332 1.00 90.56 87 GLY A CA 1
ATOM 715 C C . GLY A 1 87 ? 4.704 6.391 -0.595 1.00 90.56 87 GLY A C 1
ATOM 716 O O . GLY A 1 87 ? 5.326 5.963 -1.563 1.00 90.56 87 GLY A O 1
ATOM 717 N N . HIS A 1 88 ? 5.249 7.230 0.290 1.00 90.88 88 HIS A N 1
ATOM 718 C CA . HIS A 1 88 ? 6.625 7.712 0.187 1.00 90.88 88 HIS A CA 1
ATOM 719 C C . HIS A 1 88 ? 7.636 6.562 0.246 1.00 90.88 88 HIS A C 1
ATOM 721 O O . HIS A 1 88 ? 8.542 6.498 -0.586 1.00 90.88 88 HIS A O 1
ATOM 727 N N . HIS A 1 89 ? 7.471 5.636 1.195 1.00 89.38 89 HIS A N 1
ATOM 728 C CA . HIS A 1 89 ? 8.345 4.472 1.322 1.00 89.38 89 HIS A CA 1
ATOM 729 C C . HIS A 1 89 ? 8.265 3.572 0.080 1.00 89.38 89 HIS A C 1
ATOM 731 O O . HIS A 1 89 ? 9.292 3.228 -0.498 1.00 89.38 89 HIS A O 1
ATOM 737 N N . ILE A 1 90 ? 7.054 3.244 -0.386 1.00 89.62 90 ILE A N 1
ATOM 738 C CA . ILE A 1 90 ? 6.860 2.408 -1.581 1.00 89.62 90 ILE A CA 1
ATOM 739 C C . ILE A 1 90 ? 7.449 3.084 -2.823 1.00 89.62 90 ILE A C 1
ATOM 741 O O . ILE A 1 90 ? 8.096 2.428 -3.641 1.00 89.62 90 ILE A O 1
ATOM 745 N N . PHE A 1 91 ? 7.246 4.395 -2.964 1.00 88.44 91 PHE A N 1
ATOM 746 C CA . PHE A 1 91 ? 7.756 5.153 -4.097 1.00 88.44 91 PHE A CA 1
ATOM 747 C C . PHE A 1 91 ? 9.278 5.067 -4.203 1.00 88.44 91 PHE A C 1
ATOM 749 O O . PHE A 1 91 ? 9.793 4.688 -5.253 1.00 88.44 91 PHE A O 1
ATOM 756 N N . HIS A 1 92 ? 9.992 5.351 -3.116 1.00 88.31 92 HIS A N 1
ATOM 757 C CA . HIS A 1 92 ? 11.454 5.372 -3.129 1.00 88.31 92 HIS A CA 1
ATOM 758 C C . HIS A 1 92 ? 12.061 3.968 -3.176 1.00 88.31 92 HIS A C 1
ATOM 760 O O . HIS A 1 92 ? 13.012 3.731 -3.921 1.00 88.31 92 HIS A O 1
ATOM 766 N N . GLU A 1 93 ? 11.498 3.015 -2.430 1.00 85.94 93 GLU A N 1
ATOM 767 C CA . GLU A 1 93 ? 12.087 1.680 -2.328 1.00 85.94 93 GLU A CA 1
ATOM 768 C C . GLU A 1 93 ? 11.777 0.773 -3.515 1.00 85.94 93 GLU A C 1
ATOM 770 O O . GLU A 1 93 ? 12.581 -0.113 -3.815 1.00 85.94 93 GLU A O 1
ATOM 775 N N . TYR A 1 94 ? 10.640 0.983 -4.188 1.00 85.00 94 TYR A N 1
ATOM 776 C CA . TYR A 1 94 ? 10.148 0.077 -5.225 1.00 85.00 94 TYR A CA 1
ATOM 777 C C . TYR A 1 94 ? 9.891 0.789 -6.551 1.00 85.00 94 TYR A C 1
ATOM 779 O O . TYR A 1 94 ? 10.481 0.403 -7.563 1.00 85.00 94 TYR A O 1
ATOM 787 N N . TRP A 1 95 ? 9.038 1.822 -6.576 1.00 85.44 95 TRP A N 1
ATOM 788 C CA . TRP A 1 95 ? 8.647 2.448 -7.847 1.00 85.44 95 TRP A CA 1
ATOM 789 C C . TRP A 1 95 ? 9.823 3.121 -8.549 1.00 85.44 95 TRP A C 1
ATOM 791 O O . TRP A 1 95 ? 10.013 2.897 -9.740 1.00 85.44 95 TRP A O 1
ATOM 801 N N . LEU A 1 96 ? 10.655 3.872 -7.824 1.00 87.44 96 LEU A N 1
ATOM 802 C CA . LEU A 1 96 ? 11.810 4.557 -8.398 1.00 87.44 96 LEU A CA 1
ATOM 803 C C . LEU A 1 96 ? 12.818 3.568 -8.997 1.00 87.44 96 LEU A C 1
ATOM 805 O O . LEU A 1 96 ? 13.237 3.742 -10.140 1.00 87.44 96 LEU A O 1
ATOM 809 N N . LYS A 1 97 ? 13.154 2.499 -8.264 1.00 87.31 97 LYS A N 1
ATOM 810 C CA . LYS A 1 97 ? 14.071 1.452 -8.747 1.00 87.31 97 LYS A CA 1
ATOM 811 C C . LYS A 1 97 ? 13.513 0.771 -9.996 1.00 87.31 97 LYS A C 1
ATOM 813 O O . LYS A 1 97 ? 14.222 0.624 -10.986 1.00 87.31 97 LYS A O 1
ATOM 818 N N . ARG A 1 98 ? 12.216 0.442 -9.997 1.00 83.88 98 ARG A N 1
ATOM 819 C CA . ARG A 1 98 ? 11.532 -0.117 -11.173 1.00 83.88 98 ARG A CA 1
ATOM 820 C C . ARG A 1 98 ? 11.583 0.836 -12.370 1.00 83.88 98 ARG A C 1
ATOM 822 O O . ARG A 1 98 ? 11.820 0.379 -13.485 1.00 83.88 98 ARG A O 1
ATOM 829 N N . CYS A 1 99 ? 11.373 2.136 -12.160 1.00 86.12 99 CYS A N 1
ATOM 830 C CA . CYS A 1 99 ? 11.474 3.139 -13.222 1.00 86.12 99 CYS A CA 1
ATOM 831 C C . CYS A 1 99 ? 12.889 3.195 -13.806 1.00 86.12 99 CYS A C 1
ATOM 833 O O . CYS A 1 99 ? 13.039 3.183 -15.023 1.00 86.12 99 CYS A O 1
ATOM 835 N N . GLN A 1 100 ? 13.924 3.175 -12.965 1.00 89.25 100 GLN A N 1
ATOM 836 C CA . GLN A 1 100 ? 15.320 3.175 -13.413 1.00 89.25 100 GLN A CA 1
ATOM 837 C C . GLN A 1 100 ? 15.675 1.913 -14.213 1.00 89.25 100 GLN A C 1
ATOM 839 O O . GLN A 1 100 ? 16.326 1.992 -15.256 1.00 89.25 100 GLN A O 1
ATOM 844 N N . GLU A 1 101 ? 15.226 0.740 -13.758 1.00 87.81 101 GLU A N 1
ATOM 845 C CA . GLU A 1 101 ? 15.397 -0.513 -14.499 1.00 87.81 101 GLU A CA 1
ATOM 846 C C . GLU A 1 101 ? 14.680 -0.477 -15.852 1.00 87.81 101 GLU A C 1
ATOM 848 O O . GLU A 1 101 ? 15.224 -0.959 -16.847 1.00 87.81 101 GLU A O 1
ATOM 853 N N . MET A 1 102 ? 13.481 0.112 -15.900 1.00 82.06 102 MET A N 1
ATOM 854 C CA . MET A 1 102 ? 12.730 0.292 -17.139 1.00 82.06 102 MET A CA 1
ATOM 855 C C . MET A 1 102 ? 13.483 1.196 -18.113 1.00 82.06 102 MET A C 1
ATOM 857 O O . MET A 1 102 ? 13.709 0.809 -19.253 1.00 82.06 102 MET A O 1
ATOM 861 N N . GLU A 1 103 ? 13.959 2.352 -17.646 1.00 86.25 103 GLU A N 1
ATOM 862 C CA . GLU A 1 103 ? 14.729 3.288 -18.467 1.00 86.25 103 GLU A CA 1
ATOM 863 C C . GLU A 1 103 ? 15.997 2.657 -19.047 1.00 86.25 103 GLU A C 1
ATOM 865 O O . GLU A 1 103 ? 16.363 2.944 -20.188 1.00 86.25 103 GLU A O 1
ATOM 870 N N . LYS A 1 104 ? 16.678 1.797 -18.280 1.00 88.38 104 LYS A N 1
ATOM 871 C CA . LYS A 1 104 ? 17.842 1.061 -18.779 1.00 88.38 104 LYS A CA 1
ATOM 872 C C . LYS A 1 104 ? 17.446 0.099 -19.899 1.00 88.38 104 LYS A C 1
ATOM 874 O O . LYS A 1 104 ? 18.066 0.118 -20.955 1.00 88.38 104 LYS A O 1
ATOM 879 N N . LYS A 1 105 ? 16.390 -0.689 -19.696 1.00 80.44 105 LYS A N 1
ATOM 880 C CA . LYS A 1 105 ? 15.899 -1.634 -20.708 1.00 80.44 105 LYS A CA 1
ATOM 881 C C . LYS A 1 105 ? 15.432 -0.938 -21.976 1.00 80.44 105 LYS A C 1
ATOM 883 O O . LYS A 1 105 ? 15.735 -1.403 -23.068 1.00 80.44 105 LYS A O 1
ATOM 888 N N . ASP A 1 106 ? 14.739 0.185 -21.836 1.00 84.50 106 ASP A N 1
ATOM 889 C CA . ASP A 1 106 ? 14.319 0.987 -22.978 1.00 84.50 106 ASP A CA 1
ATOM 890 C C . ASP A 1 106 ? 15.522 1.439 -23.807 1.00 84.50 106 ASP A C 1
ATOM 892 O O . ASP A 1 106 ? 15.499 1.333 -25.030 1.00 84.50 106 ASP A O 1
ATOM 896 N N . LYS A 1 107 ? 16.600 1.890 -23.151 1.00 86.81 107 LYS A N 1
ATOM 897 C CA . LYS A 1 107 ? 17.849 2.247 -23.836 1.00 86.81 107 LYS A CA 1
ATOM 898 C C . LYS A 1 107 ? 18.467 1.043 -24.545 1.00 86.81 107 LYS A C 1
ATOM 900 O O . LYS A 1 107 ? 18.812 1.171 -25.716 1.00 86.81 107 LYS A O 1
ATOM 905 N N . ASP A 1 108 ? 18.555 -0.101 -23.869 1.00 85.00 108 ASP A N 1
ATOM 906 C CA . ASP A 1 108 ? 19.135 -1.332 -24.423 1.00 85.00 108 ASP A CA 1
ATOM 907 C C . ASP A 1 108 ? 18.348 -1.843 -25.650 1.00 85.00 108 ASP A C 1
ATOM 909 O O . ASP A 1 108 ? 18.932 -2.395 -26.579 1.00 85.00 108 ASP A O 1
ATOM 913 N N . LEU A 1 109 ? 17.031 -1.612 -25.685 1.00 83.62 109 LEU A N 1
ATOM 914 C CA . LEU A 1 109 ? 16.136 -1.987 -26.788 1.00 83.62 109 LEU A CA 1
ATOM 915 C C . LEU A 1 109 ? 15.947 -0.880 -27.843 1.00 83.62 109 LEU A C 1
ATOM 917 O O . LEU A 1 109 ? 15.165 -1.048 -28.778 1.00 83.62 109 LEU A O 1
ATOM 921 N N . GLY A 1 110 ? 16.610 0.273 -27.702 1.00 85.25 110 GLY A N 1
ATOM 922 C CA . GLY A 1 110 ? 16.427 1.419 -28.603 1.00 85.25 110 GLY A CA 1
ATOM 923 C C . GLY A 1 110 ? 15.042 2.084 -28.518 1.00 85.25 110 GLY A C 1
ATOM 924 O O . GLY A 1 110 ? 14.671 2.872 -29.394 1.00 85.25 110 GLY A O 1
ATOM 925 N N . ILE A 1 111 ? 14.271 1.804 -27.464 1.00 82.44 111 ILE A N 1
ATOM 926 C CA . ILE A 1 111 ? 12.948 2.376 -27.208 1.00 82.44 111 ILE A CA 1
ATOM 927 C C . ILE A 1 111 ? 13.113 3.814 -26.712 1.00 82.44 111 ILE A C 1
ATOM 929 O O . ILE A 1 111 ? 13.439 4.091 -25.559 1.00 82.44 111 ILE A O 1
ATOM 933 N N . ASN A 1 112 ? 12.851 4.772 -27.596 1.00 83.00 112 ASN A N 1
ATOM 934 C CA . ASN A 1 112 ? 12.914 6.194 -27.273 1.00 83.00 112 ASN A CA 1
ATOM 935 C C . ASN A 1 112 ? 11.523 6.796 -26.998 1.00 83.00 112 ASN A C 1
ATOM 937 O O . ASN A 1 112 ? 10.480 6.194 -27.257 1.00 83.00 112 ASN A O 1
ATOM 941 N N . LYS A 1 113 ? 11.499 8.036 -26.494 1.00 81.38 113 LYS A N 1
ATOM 942 C CA . LYS A 1 113 ? 10.260 8.763 -26.165 1.00 81.38 113 LYS A CA 1
ATOM 943 C C . LYS A 1 113 ? 9.294 8.878 -27.352 1.00 81.38 113 LYS A C 1
ATOM 945 O O . LYS A 1 113 ? 8.085 8.841 -27.142 1.00 81.38 113 LYS A O 1
ATOM 950 N N . ASN A 1 114 ? 9.803 9.014 -28.579 1.00 82.38 114 ASN A N 1
ATOM 951 C CA . ASN A 1 114 ? 8.963 9.102 -29.776 1.00 82.38 114 ASN A CA 1
ATOM 952 C C . ASN A 1 114 ? 8.313 7.757 -30.096 1.00 82.38 114 ASN A C 1
ATOM 954 O O . ASN A 1 114 ? 7.142 7.739 -30.460 1.00 82.38 114 ASN A O 1
ATOM 958 N N . LEU A 1 115 ? 9.038 6.648 -29.914 1.00 79.06 115 LEU A N 1
ATOM 959 C CA . LEU A 1 115 ? 8.480 5.309 -30.067 1.00 79.06 115 LEU A CA 1
ATOM 960 C C . LEU A 1 115 ? 7.366 5.077 -29.043 1.00 79.06 115 LEU A C 1
ATOM 962 O O . LEU A 1 115 ? 6.246 4.791 -29.438 1.00 79.06 115 LEU A O 1
ATOM 966 N N . LYS A 1 116 ? 7.608 5.346 -27.754 1.00 76.88 116 LYS A N 1
ATOM 967 C CA . LYS A 1 116 ? 6.570 5.219 -26.714 1.00 76.88 116 LYS A CA 1
ATOM 968 C C . LYS A 1 116 ? 5.323 6.051 -27.016 1.00 76.88 116 LYS A C 1
ATOM 970 O O . LYS A 1 116 ? 4.216 5.559 -26.873 1.00 76.88 116 LYS A O 1
ATOM 975 N N . LYS A 1 117 ? 5.489 7.294 -27.485 1.00 74.31 117 LYS A N 1
ATOM 976 C CA . LYS A 1 117 ? 4.366 8.167 -27.873 1.00 74.31 117 LYS A CA 1
ATOM 977 C C . LYS A 1 117 ? 3.524 7.618 -29.025 1.00 74.31 117 LYS A C 1
ATOM 979 O O . LYS A 1 117 ? 2.339 7.910 -29.061 1.00 74.31 117 LYS A O 1
ATOM 984 N N . ARG A 1 118 ? 4.117 6.868 -29.960 1.00 73.94 118 ARG A N 1
ATOM 985 C CA . ARG A 1 118 ? 3.373 6.227 -31.061 1.00 73.94 118 ARG A CA 1
ATOM 986 C C . ARG A 1 118 ? 2.482 5.081 -30.579 1.00 73.94 118 ARG A C 1
ATOM 988 O O . ARG A 1 118 ? 1.531 4.752 -31.269 1.00 73.94 118 ARG A O 1
ATOM 995 N N . HIS A 1 119 ? 2.813 4.510 -29.426 1.00 66.06 119 HIS A N 1
ATOM 996 C CA . HIS A 1 119 ? 2.096 3.417 -28.772 1.00 66.06 119 HIS A CA 1
ATOM 997 C C . HIS A 1 119 ? 1.162 3.907 -27.647 1.00 66.06 119 HIS A C 1
ATOM 999 O O . HIS A 1 119 ? 0.246 3.213 -27.231 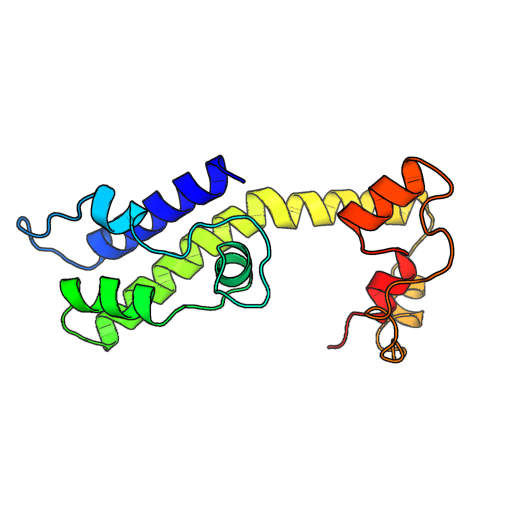1.00 66.06 119 HIS A O 1
ATOM 1005 N N . TYR A 1 120 ? 1.350 5.139 -27.168 1.00 58.53 120 TYR A N 1
ATOM 1006 C CA . TYR A 1 120 ? 0.559 5.725 -26.087 1.00 58.53 120 TYR A CA 1
ATOM 1007 C C . TYR A 1 120 ? -0.872 6.054 -26.544 1.00 58.53 120 TYR A C 1
ATOM 1009 O O . TYR A 1 120 ? -1.053 6.811 -27.497 1.00 58.53 120 TYR A O 1
ATOM 1017 N N . GLY A 1 121 ? -1.886 5.526 -25.851 1.00 53.84 121 GLY A N 1
ATOM 1018 C CA . GLY A 1 121 ? -3.299 5.777 -26.173 1.00 53.84 121 GLY A CA 1
ATOM 1019 C C . GLY A 1 121 ? -3.788 5.122 -27.470 1.00 53.84 121 GLY A C 1
ATOM 1020 O O . GLY A 1 121 ? -4.887 5.429 -27.928 1.00 53.84 121 GLY A O 1
ATOM 1021 N N . VAL A 1 122 ? -2.992 4.227 -28.065 1.00 56.09 122 VAL A N 1
ATOM 1022 C CA . VAL A 1 122 ? -3.495 3.290 -29.069 1.00 56.09 122 VAL A CA 1
ATOM 1023 C C . VAL A 1 122 ? -4.312 2.270 -28.296 1.00 56.09 122 VAL A C 1
ATOM 1025 O O . VAL A 1 122 ? -3.755 1.599 -27.435 1.00 56.09 122 VAL A O 1
ATOM 1028 N N . ASP A 1 123 ? -5.623 2.214 -28.550 1.00 46.88 123 ASP A N 1
ATOM 1029 C CA . ASP A 1 123 ? -6.553 1.299 -27.886 1.00 46.88 123 ASP A CA 1
ATOM 1030 C C . ASP A 1 123 ? -5.910 -0.085 -27.744 1.00 46.88 123 ASP A C 1
ATOM 1032 O O . ASP A 1 123 ? -5.796 -0.855 -28.704 1.00 46.88 123 ASP A O 1
ATOM 1036 N N . CYS A 1 124 ? -5.488 -0.418 -26.527 1.00 47.47 124 CYS A N 1
ATOM 1037 C CA . CYS A 1 124 ? -5.193 -1.781 -26.144 1.00 47.47 124 CYS A CA 1
ATOM 1038 C C . CYS A 1 124 ? -6.545 -2.481 -26.101 1.00 47.47 124 CYS A C 1
ATOM 1040 O O . CYS A 1 124 ? -7.161 -2.606 -25.048 1.00 47.47 124 CYS A O 1
ATOM 1042 N N . LEU A 1 125 ? -7.041 -2.865 -27.281 1.00 41.06 125 LEU A N 1
ATOM 1043 C CA . LEU A 1 125 ? -8.277 -3.599 -27.507 1.00 41.06 125 LEU A CA 1
ATOM 1044 C C . LEU A 1 125 ? -8.411 -4.705 -26.462 1.00 41.06 125 LEU A C 1
ATOM 1046 O O . LEU A 1 125 ? -7.894 -5.781 -26.715 1.00 41.06 125 LEU A O 1
ATOM 1050 N N . TYR A 1 126 ? -9.046 -4.434 -25.316 1.00 41.31 126 TYR A N 1
ATOM 1051 C CA . TYR A 1 126 ? -9.730 -5.286 -24.331 1.00 41.31 126 TYR A CA 1
ATOM 1052 C C . TYR A 1 126 ? -9.298 -6.770 -24.134 1.00 41.31 126 TYR A C 1
ATOM 1054 O O . TYR A 1 126 ? -10.026 -7.545 -23.519 1.00 41.31 126 TYR A O 1
ATOM 1062 N N . ARG A 1 127 ? -8.134 -7.219 -24.618 1.00 40.44 127 ARG A N 1
ATOM 1063 C CA . ARG A 1 127 ? -7.807 -8.639 -24.862 1.00 40.44 127 ARG A CA 1
ATOM 1064 C C . ARG A 1 127 ? -6.653 -9.176 -24.030 1.00 40.44 127 ARG A C 1
ATOM 1066 O O . ARG A 1 127 ? -6.357 -10.360 -24.137 1.00 40.44 127 ARG A O 1
ATOM 1073 N N . LEU A 1 128 ? -6.039 -8.394 -23.144 1.00 44.69 128 LEU A N 1
ATOM 1074 C CA . LEU A 1 128 ? -4.938 -8.904 -22.309 1.00 44.69 128 LEU A CA 1
ATOM 1075 C C . LEU A 1 128 ? -5.375 -9.529 -20.972 1.00 44.69 128 LEU A C 1
ATOM 1077 O O . LEU A 1 128 ? -4.527 -9.953 -20.192 1.00 44.69 128 LEU A O 1
ATOM 1081 N N . ARG A 1 129 ? -6.685 -9.698 -20.733 1.00 39.94 129 ARG A N 1
ATOM 1082 C CA . ARG A 1 129 ? -7.198 -10.652 -19.725 1.00 39.94 129 ARG A CA 1
ATOM 1083 C C . ARG A 1 129 ? -7.770 -11.942 -20.314 1.00 39.94 129 ARG A C 1
ATOM 1085 O O . ARG A 1 129 ? -8.341 -12.729 -19.567 1.00 39.94 129 ARG A O 1
ATOM 1092 N N . GLN A 1 130 ? -7.601 -12.209 -21.610 1.00 40.34 130 GLN A N 1
ATOM 1093 C CA . GLN A 1 130 ? -7.715 -13.593 -22.065 1.00 40.34 130 GLN A CA 1
ATOM 1094 C C . GLN A 1 130 ? -6.388 -14.291 -21.773 1.00 40.34 130 GLN A C 1
ATOM 1096 O O . GLN A 1 130 ? -5.328 -13.873 -22.240 1.00 40.34 130 GLN A O 1
ATOM 1101 N N . GLN A 1 131 ? -6.448 -15.328 -20.941 1.00 38.97 131 GLN A N 1
ATOM 1102 C CA . GLN A 1 131 ? -5.353 -16.270 -20.737 1.00 38.97 131 GLN A CA 1
ATOM 1103 C C . GLN A 1 131 ? -4.964 -16.799 -22.125 1.00 38.97 131 GLN A C 1
ATOM 1105 O O . GLN A 1 131 ? -5.778 -17.447 -22.780 1.00 38.97 131 GLN A O 1
ATOM 1110 N N . SER A 1 132 ? -3.779 -16.440 -22.633 1.00 42.34 132 SER A N 1
ATOM 1111 C CA . SER A 1 132 ? -3.386 -16.884 -23.970 1.00 42.34 132 SER A CA 1
ATOM 1112 C C . SER A 1 132 ? -3.242 -18.402 -23.955 1.00 42.34 132 SER A C 1
ATOM 1114 O O . SER A 1 132 ? -2.491 -18.949 -23.153 1.00 42.34 132 SER A O 1
ATOM 1116 N N . THR A 1 133 ? -3.941 -19.078 -24.861 1.00 45.03 133 THR A N 1
ATOM 1117 C CA . THR A 1 133 ? -3.806 -20.524 -25.101 1.00 45.03 133 THR A CA 1
ATOM 1118 C C . THR A 1 133 ? -2.533 -20.875 -25.874 1.00 45.03 133 THR A C 1
ATOM 1120 O O . THR A 1 133 ? -2.238 -22.045 -26.090 1.00 45.03 133 THR A O 1
ATOM 1123 N N . ILE A 1 134 ? -1.767 -19.864 -26.289 1.00 46.53 134 ILE A N 1
ATOM 1124 C CA . ILE A 1 134 ? -0.491 -20.006 -26.986 1.00 46.53 134 ILE A CA 1
ATOM 1125 C C . ILE A 1 134 ? 0.616 -19.963 -25.935 1.00 46.53 134 ILE A C 1
ATOM 1127 O O . ILE A 1 134 ? 0.628 -19.049 -25.107 1.00 46.53 134 ILE A O 1
ATOM 1131 N N . ASN A 1 135 ? 1.501 -20.963 -25.968 1.00 47.09 135 ASN A N 1
ATOM 1132 C CA . ASN A 1 135 ? 2.647 -21.150 -25.078 1.00 47.09 135 ASN A CA 1
ATOM 1133 C C . ASN A 1 135 ? 3.418 -19.836 -24.871 1.00 47.09 135 ASN A C 1
ATOM 1135 O O . ASN A 1 135 ? 4.297 -19.479 -25.643 1.00 47.09 135 ASN A O 1
ATOM 1139 N N . LYS A 1 136 ? 3.088 -19.107 -23.800 1.00 49.75 136 LYS A N 1
ATOM 1140 C CA . LYS A 1 136 ? 3.603 -17.759 -23.493 1.00 49.75 136 LYS A CA 1
ATOM 1141 C C . LYS A 1 136 ? 5.045 -17.765 -22.955 1.00 49.75 136 LYS A C 1
ATOM 1143 O O . LYS A 1 136 ? 5.532 -16.747 -22.469 1.00 49.75 136 LYS A O 1
ATOM 1148 N N . TYR A 1 137 ? 5.687 -18.932 -22.976 1.00 51.38 137 TYR A N 1
ATOM 1149 C CA . TYR A 1 137 ? 6.855 -19.288 -22.175 1.00 51.38 137 TYR A CA 1
ATOM 1150 C C . TYR A 1 137 ? 7.816 -20.155 -22.995 1.00 51.38 137 TYR A C 1
ATOM 1152 O O . TYR A 1 137 ? 8.115 -21.283 -22.615 1.00 51.38 137 TYR A O 1
ATOM 1160 N N . GLU A 1 138 ? 8.256 -19.666 -24.153 1.00 52.50 138 GLU A N 1
ATOM 1161 C CA . GLU A 1 138 ? 9.251 -20.397 -24.950 1.00 52.50 138 GLU A CA 1
ATOM 1162 C C . GLU A 1 138 ? 10.633 -20.424 -24.269 1.00 52.50 138 GLU A C 1
ATOM 1164 O O . GLU A 1 138 ? 11.420 -21.332 -24.526 1.00 52.50 138 GLU A O 1
ATOM 1169 N N . ASP A 1 139 ? 10.914 -19.505 -23.332 1.00 60.44 139 ASP A N 1
ATOM 1170 C CA . ASP A 1 139 ? 12.149 -19.492 -22.545 1.00 60.44 139 ASP A CA 1
ATOM 1171 C C . ASP A 1 139 ? 12.009 -18.835 -21.147 1.00 60.44 139 ASP A C 1
ATOM 1173 O O . ASP A 1 139 ? 10.993 -18.234 -20.772 1.00 60.44 139 ASP A O 1
ATOM 1177 N N . LEU A 1 140 ? 13.071 -18.951 -20.338 1.00 64.44 140 LEU A N 1
ATOM 1178 C CA . LEU A 1 140 ? 13.161 -18.343 -19.001 1.00 64.44 140 LEU A CA 1
ATOM 1179 C C . LEU A 1 140 ? 13.074 -16.808 -19.045 1.00 64.44 140 LEU A C 1
ATOM 1181 O O . LEU A 1 140 ? 12.656 -16.181 -18.068 1.00 64.44 140 LEU A O 1
ATOM 1185 N N . ILE A 1 141 ? 13.458 -16.199 -20.169 1.00 59.53 141 ILE A N 1
ATOM 1186 C CA . ILE A 1 141 ? 13.419 -14.750 -20.378 1.00 59.53 141 ILE A CA 1
ATOM 1187 C C . ILE A 1 141 ? 11.965 -14.289 -20.540 1.00 59.53 141 ILE A C 1
ATOM 1189 O O . ILE A 1 141 ? 11.568 -13.310 -19.908 1.00 59.53 141 ILE A O 1
ATOM 1193 N N . GLY A 1 142 ? 11.146 -15.028 -21.286 1.00 56.31 142 GLY A N 1
ATOM 1194 C CA . GLY A 1 142 ? 9.716 -14.804 -21.468 1.00 56.31 142 GLY A CA 1
ATOM 1195 C C . GLY A 1 142 ? 8.933 -14.961 -20.167 1.00 56.31 142 GLY A C 1
ATOM 1196 O O . GLY A 1 142 ? 8.131 -14.091 -19.825 1.00 56.31 142 GLY A O 1
ATOM 1197 N N . ILE A 1 143 ? 9.237 -15.992 -19.368 1.00 58.50 143 ILE A N 1
ATOM 1198 C CA . ILE A 1 143 ? 8.660 -16.158 -18.020 1.00 58.50 143 ILE A CA 1
ATOM 1199 C C . ILE A 1 143 ? 9.005 -14.951 -17.142 1.00 58.50 143 ILE A C 1
ATOM 1201 O O . ILE A 1 143 ? 8.120 -14.345 -16.533 1.00 58.50 143 ILE A O 1
ATOM 1205 N N . ARG A 1 144 ? 10.287 -14.564 -17.109 1.00 61.94 144 ARG A N 1
ATOM 1206 C CA . ARG A 1 144 ? 10.765 -13.420 -16.327 1.00 61.94 144 ARG A CA 1
ATOM 1207 C C . ARG A 1 144 ? 10.064 -12.131 -16.760 1.00 61.94 144 ARG A C 1
ATOM 1209 O O . ARG A 1 144 ? 9.542 -11.403 -15.920 1.00 61.94 144 ARG A O 1
ATOM 1216 N N . ASN A 1 145 ? 10.002 -11.860 -18.059 1.00 56.25 145 ASN A N 1
ATOM 1217 C CA . ASN A 1 145 ? 9.368 -10.660 -18.597 1.00 56.25 145 ASN A CA 1
ATOM 1218 C C . ASN A 1 145 ? 7.858 -10.635 -18.340 1.00 56.25 145 ASN A C 1
ATOM 1220 O O . ASN A 1 145 ? 7.324 -9.584 -17.997 1.00 56.25 145 ASN A O 1
ATOM 1224 N N . ASN A 1 146 ? 7.176 -11.779 -18.399 1.00 58.56 146 ASN A N 1
ATOM 1225 C CA . ASN A 1 146 ? 5.761 -11.865 -18.054 1.00 58.56 146 ASN A CA 1
ATOM 1226 C C . ASN A 1 146 ? 5.507 -11.573 -16.563 1.00 58.56 146 ASN A C 1
ATOM 1228 O O . ASN A 1 146 ? 4.562 -10.856 -16.246 1.00 58.56 146 ASN A O 1
ATOM 1232 N N . ILE A 1 147 ? 6.368 -12.052 -15.656 1.00 57.09 147 ILE A N 1
ATOM 1233 C CA . ILE A 1 147 ? 6.273 -11.755 -14.213 1.00 57.09 147 ILE A CA 1
ATOM 1234 C C . ILE A 1 147 ? 6.465 -10.258 -13.941 1.00 57.09 147 ILE A C 1
ATOM 1236 O O . ILE A 1 147 ? 5.744 -9.676 -13.134 1.00 57.09 147 ILE A O 1
ATOM 1240 N N . TYR A 1 148 ? 7.427 -9.617 -14.608 1.00 53.44 148 TYR A N 1
ATOM 1241 C CA . TYR A 1 148 ? 7.726 -8.210 -14.342 1.00 53.44 148 TYR A CA 1
ATOM 1242 C C . TYR A 1 148 ? 6.826 -7.226 -15.111 1.00 53.44 148 TYR A C 1
ATOM 1244 O O . TYR A 1 148 ? 6.593 -6.123 -14.600 1.00 53.44 148 TYR A O 1
ATOM 1252 N N . TYR A 1 149 ? 6.334 -7.591 -16.304 1.00 58.28 149 TYR A N 1
ATOM 1253 C CA . TYR A 1 149 ? 5.751 -6.658 -17.286 1.00 58.28 149 TYR A CA 1
ATOM 1254 C C . TYR A 1 149 ? 4.459 -7.138 -17.973 1.00 58.28 149 TYR A C 1
ATOM 1256 O O . TYR A 1 149 ? 3.856 -6.362 -18.704 1.00 58.28 149 TYR A O 1
ATOM 1264 N N . GLY A 1 150 ? 3.993 -8.371 -17.741 1.00 52.50 150 GLY A N 1
ATOM 1265 C CA . GLY A 1 150 ? 2.674 -8.841 -18.196 1.00 52.50 150 GLY A CA 1
ATOM 1266 C C . GLY A 1 150 ? 2.564 -9.345 -19.643 1.00 52.50 150 GLY A C 1
ATOM 1267 O O . GLY A 1 150 ? 1.484 -9.803 -20.019 1.00 52.50 150 GLY A O 1
ATOM 1268 N N . SER A 1 151 ? 3.628 -9.273 -20.452 1.00 59.44 151 SER A N 1
ATOM 1269 C CA . SER A 1 151 ? 3.904 -10.055 -21.683 1.00 59.44 151 SER A CA 1
ATOM 1270 C C . SER A 1 151 ? 4.931 -9.318 -22.551 1.00 59.44 151 SER A C 1
ATOM 1272 O O . SER A 1 151 ? 6.094 -9.710 -22.569 1.00 59.44 151 SER A O 1
ATOM 1274 N N . ASP A 1 152 ? 4.512 -8.227 -23.197 1.00 61.38 152 ASP A N 1
ATOM 1275 C CA . ASP A 1 152 ? 5.304 -7.375 -24.093 1.00 61.38 152 ASP A CA 1
ATOM 1276 C C . ASP A 1 152 ? 5.509 -5.972 -23.490 1.00 61.38 152 ASP A C 1
ATOM 1278 O O . ASP A 1 152 ? 4.581 -5.361 -22.957 1.00 61.38 152 ASP A O 1
ATOM 1282 N N . ILE A 1 153 ? 6.740 -5.459 -23.569 1.00 57.03 153 ILE A N 1
ATOM 1283 C CA . ILE A 1 153 ? 7.115 -4.137 -23.053 1.00 57.03 153 ILE A CA 1
ATOM 1284 C C . ILE A 1 153 ? 6.476 -3.003 -23.863 1.00 57.03 153 ILE A C 1
ATOM 1286 O O . ILE A 1 153 ? 6.179 -1.956 -23.292 1.00 57.03 153 ILE A O 1
ATOM 1290 N N . LEU A 1 154 ? 6.222 -3.204 -25.163 1.00 54.25 154 LEU A N 1
ATOM 1291 C CA . LEU A 1 154 ? 5.470 -2.241 -25.973 1.00 54.25 154 LEU A CA 1
ATOM 1292 C C . LEU A 1 154 ? 3.970 -2.342 -25.677 1.00 54.25 154 LEU A C 1
ATOM 1294 O O . LEU A 1 154 ? 3.351 -1.318 -25.397 1.00 54.25 154 LEU A O 1
ATOM 1298 N N . GLY A 1 155 ? 3.434 -3.560 -25.560 1.00 53.94 155 GLY A N 1
ATOM 1299 C CA . GLY A 1 155 ? 2.075 -3.802 -25.060 1.00 53.94 155 GLY A CA 1
ATOM 1300 C C . GLY A 1 155 ? 1.776 -3.187 -23.680 1.00 53.94 155 GLY A C 1
ATOM 1301 O O . GLY A 1 155 ? 0.642 -2.791 -23.404 1.00 53.94 155 GLY A O 1
ATOM 1302 N N . TYR A 1 156 ? 2.783 -3.033 -22.810 1.00 53.91 156 TYR A N 1
ATOM 1303 C CA . TYR A 1 156 ? 2.645 -2.278 -21.557 1.00 53.91 156 TYR A CA 1
ATOM 1304 C C . TYR A 1 156 ? 2.307 -0.797 -21.803 1.00 53.91 156 TYR A C 1
ATOM 1306 O O . TYR A 1 156 ? 1.471 -0.242 -21.092 1.00 53.91 156 TYR A O 1
ATOM 1314 N N . TYR A 1 157 ? 2.917 -0.159 -22.808 1.00 54.06 157 TYR A N 1
ATOM 1315 C CA . TYR A 1 157 ? 2.644 1.240 -23.162 1.00 54.06 157 TYR A CA 1
ATOM 1316 C C . TYR A 1 157 ? 1.318 1.423 -23.895 1.00 54.06 157 TYR A C 1
ATOM 1318 O O . TYR A 1 157 ? 0.660 2.437 -23.669 1.00 54.06 157 TYR A O 1
ATOM 1326 N N . ASP A 1 158 ? 0.898 0.429 -24.680 1.00 51.19 158 ASP A N 1
ATOM 1327 C CA . ASP A 1 158 ? -0.446 0.400 -25.267 1.00 51.19 158 ASP A CA 1
ATOM 1328 C C . ASP A 1 158 ? -1.522 0.405 -24.156 1.00 51.19 158 ASP A C 1
ATOM 1330 O O . ASP A 1 158 ? -2.606 0.957 -24.323 1.00 51.19 158 ASP A O 1
ATOM 1334 N N . SER A 1 159 ? -1.203 -0.160 -22.981 1.00 42.28 159 SER A N 1
ATOM 1335 C CA . SER A 1 159 ? -2.098 -0.307 -21.819 1.00 42.28 159 SER A CA 1
ATOM 1336 C C . SER A 1 159 ? -2.226 0.932 -20.923 1.00 42.28 159 SER A C 1
ATOM 1338 O O . SER A 1 159 ? -2.990 0.918 -19.955 1.00 42.28 159 SER A O 1
ATOM 1340 N N . CYS A 1 160 ? -1.464 1.995 -21.186 1.00 38.28 160 CYS A N 1
ATOM 1341 C CA . CYS A 1 160 ? -1.499 3.221 -20.393 1.00 38.28 160 CYS A CA 1
ATOM 1342 C C . CYS A 1 160 ? -2.452 4.243 -21.031 1.00 38.28 160 CYS A C 1
ATOM 1344 O O . CYS A 1 160 ? -2.076 4.946 -21.968 1.00 38.28 160 CYS A O 1
ATOM 1346 N N . THR A 1 161 ? -3.674 4.354 -20.505 1.00 37.62 161 THR A N 1
ATOM 1347 C CA . THR A 1 161 ? -4.573 5.486 -20.792 1.00 37.62 161 THR A CA 1
ATOM 1348 C C . THR A 1 161 ? -4.206 6.708 -19.931 1.00 37.62 161 THR A C 1
ATOM 1350 O O . THR A 1 161 ? -3.640 6.513 -18.850 1.00 37.62 161 THR A O 1
ATOM 1353 N N . PRO A 1 162 ? -4.497 7.947 -20.384 1.00 40.66 162 PRO A N 1
ATOM 1354 C CA . PRO A 1 162 ? -4.324 9.153 -19.573 1.00 40.66 162 PRO A CA 1
ATOM 1355 C C . PRO A 1 162 ? -5.123 9.130 -18.264 1.00 40.66 162 PRO A C 1
ATOM 1357 O O . PRO A 1 162 ? -6.208 8.502 -18.238 1.00 40.66 162 PRO A O 1
#

Secondary structure (DSSP, 8-state):
-HHHHHHHHHHHHHHHHTT---TT----HHHHHTSTT---S--SSS--HHHHHTT---HHHHHHHHHHH-SHHHHHHHHHHHHHHHHHHHIIIIIHHHHHHHHHHHHHTT--HHHHHHHTTS---S-TTS--SS-S-SSHHHHHHHHHHSS-HHHHHHT---

pLDDT: mean 78.13, std 18.09, range [37.62, 95.94]

Organism: NCBI:txid588596

Foldseek 3Di:
DVVLLVVLLVLLVVLLPVLQPDPPDDDDSVVSVPPPADAPDDDPVDHYVVVVLVPDDDPVSLVVSCVRVVDSVSSVSSSVSSSVSSNVCCCVVPVVVLVVVLVVVCVVVVNDPVNLVVLACQAPPPPLPPPDPPCQPPDPVSVVCCVSQVGDPSSSSNPDDD